Protein AF-A0A5K0XBA9-F1 (afdb_monomer)

Mean predicted aligned error: 5.48 Å

Organism: NCBI:txid210225

pLDDT: mean 91.53, std 6.93, range [57.5, 96.56]

Foldseek 3Di:
DPDPDDDDDDCPVVCPPPDDDPDPVCVVVVVVVVVVVLVVQCPPDPCSCVVVVVVVVPDDDPND

Solvent-accessible surface area (backbone atoms only — not comparable to full-atom values): 4326 Å² total; per-residue (Å²): 131,83,75,92,80,69,94,76,91,77,60,66,77,79,48,63,86,53,88,75,83,90,56,77,84,43,66,96,34,58,66,65,52,48,49,55,54,50,57,60,46,47,74,69,51,96,63,48,46,50,66,57,52,52,52,59,70,70,59,65,61,95,94,80

Structure (mmCIF, N/CA/C/O backbone):
data_AF-A0A5K0XBA9-F1
#
_entry.id   AF-A0A5K0XBA9-F1
#
loop_
_atom_site.group_PDB
_atom_site.id
_atom_site.type_symbol
_atom_site.label_atom_id
_atom_site.label_alt_id
_atom_site.label_comp_id
_atom_site.label_asym_id
_atom_site.label_entity_id
_atom_site.label_seq_id
_atom_site.pdbx_PDB_ins_code
_atom_site.Cartn_x
_atom_site.Cartn_y
_atom_site.Cartn_z
_atom_site.occupancy
_atom_site.B_iso_or_equiv
_atom_site.auth_seq_id
_atom_site.auth_comp_id
_atom_site.auth_asym_id
_atom_site.auth_atom_id
_atom_site.pdbx_PDB_model_num
ATOM 1 N N . ILE A 1 1 ? 14.138 -6.943 -40.571 1.00 57.50 1 ILE A N 1
ATOM 2 C CA . ILE A 1 1 ? 13.667 -5.637 -40.047 1.00 57.50 1 ILE A CA 1
ATOM 3 C C . ILE A 1 1 ? 13.138 -5.907 -38.648 1.00 57.50 1 ILE A C 1
ATOM 5 O O . ILE A 1 1 ? 12.162 -6.636 -38.536 1.00 57.50 1 ILE A O 1
ATOM 9 N N . SER A 1 2 ? 13.830 -5.452 -37.599 1.00 76.06 2 SER A N 1
ATOM 10 C CA . SER A 1 2 ? 13.354 -5.658 -36.225 1.00 76.06 2 SER A CA 1
ATOM 11 C C . SER A 1 2 ? 12.082 -4.836 -36.017 1.00 76.06 2 SER A C 1
ATOM 13 O O . SER A 1 2 ? 12.038 -3.667 -36.410 1.00 76.06 2 SER A O 1
ATOM 15 N N . ASN A 1 3 ? 11.033 -5.458 -35.484 1.00 78.38 3 ASN A N 1
ATOM 16 C CA . ASN A 1 3 ? 9.761 -4.786 -35.254 1.00 78.38 3 ASN A CA 1
ATOM 17 C C . ASN A 1 3 ? 9.961 -3.722 -34.163 1.00 78.38 3 ASN A C 1
ATOM 19 O O . ASN A 1 3 ? 10.359 -4.047 -33.050 1.00 78.38 3 ASN A O 1
ATOM 23 N N . ARG A 1 4 ? 9.745 -2.445 -34.502 1.00 85.00 4 ARG A N 1
ATOM 24 C CA . ARG A 1 4 ? 10.046 -1.297 -33.626 1.00 85.00 4 ARG A CA 1
ATOM 25 C C . ARG A 1 4 ? 9.098 -1.161 -32.432 1.00 85.00 4 ARG A C 1
ATOM 27 O O . ARG A 1 4 ? 9.404 -0.401 -31.523 1.00 85.00 4 ARG A O 1
ATOM 34 N N . PHE A 1 5 ? 7.982 -1.886 -32.430 1.00 87.94 5 PHE A N 1
ATOM 35 C CA . PHE A 1 5 ? 6.961 -1.812 -31.387 1.00 87.94 5 PHE A CA 1
ATOM 36 C C . PHE A 1 5 ? 6.658 -3.214 -30.861 1.00 87.94 5 PHE A C 1
ATOM 38 O O . PHE A 1 5 ? 5.670 -3.846 -31.232 1.00 87.94 5 PHE A O 1
ATOM 45 N N . VAL A 1 6 ? 7.568 -3.719 -30.030 1.00 94.25 6 VAL A N 1
ATOM 46 C CA . VAL A 1 6 ? 7.350 -4.929 -29.231 1.00 94.25 6 VAL A CA 1
ATOM 47 C C . VAL A 1 6 ? 6.655 -4.514 -27.936 1.00 94.25 6 VAL A C 1
ATOM 49 O O . VAL A 1 6 ? 7.001 -3.489 -27.356 1.00 94.25 6 VAL A O 1
ATOM 52 N N . LEU A 1 7 ? 5.661 -5.289 -27.498 1.00 94.00 7 LEU A N 1
ATOM 53 C CA . LEU A 1 7 ? 4.978 -5.047 -26.230 1.00 94.00 7 LEU A CA 1
ATOM 54 C C . LEU A 1 7 ? 5.957 -5.217 -25.062 1.00 94.00 7 LEU A C 1
ATOM 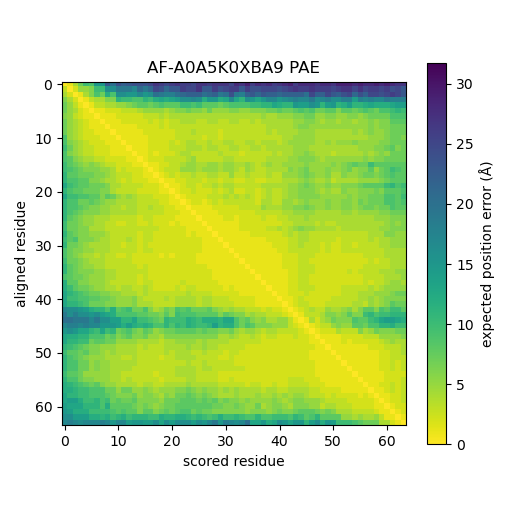56 O O . LEU A 1 7 ? 6.520 -6.295 -24.876 1.00 94.00 7 LEU A O 1
ATOM 60 N N . GLU A 1 8 ? 6.089 -4.174 -24.252 1.00 95.31 8 GLU A N 1
ATOM 61 C CA . GLU A 1 8 ? 6.776 -4.197 -22.9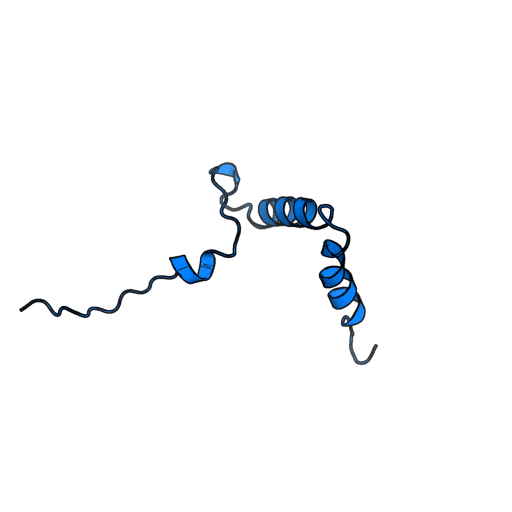65 1.00 95.31 8 GLU A CA 1
ATOM 62 C C . GLU A 1 8 ? 5.738 -4.044 -21.851 1.00 95.31 8 GLU A C 1
ATOM 64 O O . GLU A 1 8 ? 4.905 -3.137 -21.880 1.00 95.31 8 GLU A O 1
ATOM 69 N N . LEU A 1 9 ? 5.766 -4.955 -20.877 1.00 96.25 9 LEU A N 1
ATOM 70 C CA . LEU A 1 9 ? 4.940 -4.849 -19.679 1.00 96.25 9 LEU A CA 1
ATOM 71 C C . LEU A 1 9 ? 5.730 -4.113 -18.598 1.00 96.25 9 LEU A C 1
ATOM 73 O O . LEU A 1 9 ? 6.483 -4.729 -17.845 1.00 96.25 9 LEU A O 1
ATOM 77 N N . ASP A 1 10 ? 5.540 -2.799 -18.522 1.00 96.19 10 ASP A N 1
ATOM 78 C CA . ASP A 1 10 ? 6.140 -1.965 -17.483 1.00 96.19 10 ASP A CA 1
ATOM 79 C C . ASP A 1 10 ? 5.130 -1.652 -16.368 1.00 96.19 10 ASP A C 1
ATOM 81 O O . ASP A 1 10 ? 4.175 -0.895 -16.546 1.00 96.19 10 ASP A O 1
ATOM 85 N N . PHE A 1 11 ? 5.360 -2.230 -15.187 1.00 95.81 11 PHE A N 1
ATOM 86 C CA . PHE A 1 11 ? 4.581 -1.951 -13.975 1.00 95.81 11 PHE A CA 1
ATOM 87 C C . PHE A 1 11 ? 5.207 -0.868 -13.083 1.00 95.81 11 PHE A C 1
ATOM 89 O O . PHE A 1 11 ? 4.605 -0.468 -12.081 1.00 95.81 11 PHE A O 1
ATOM 96 N N . GLY A 1 12 ? 6.409 -0.388 -13.413 1.00 95.06 12 GLY A N 1
ATOM 97 C CA . GLY A 1 12 ? 7.143 0.625 -12.658 1.00 95.06 12 GLY A CA 1
ATOM 98 C C . GLY A 1 12 ? 6.307 1.875 -12.359 1.00 95.06 12 GLY A C 1
ATOM 99 O O . GLY A 1 12 ? 6.175 2.218 -11.177 1.00 95.06 12 GLY A O 1
ATOM 100 N N . PRO A 1 13 ? 5.676 2.503 -13.371 1.00 95.88 13 PRO A N 1
ATOM 101 C CA . PRO A 1 13 ? 4.831 3.683 -13.191 1.00 95.88 13 PRO A CA 1
ATOM 102 C C . PRO A 1 13 ? 3.620 3.440 -12.282 1.00 95.88 13 PRO A C 1
ATOM 104 O O . PRO A 1 13 ? 3.277 4.293 -11.466 1.00 95.88 13 PRO A O 1
ATOM 107 N N . PHE A 1 14 ? 3.002 2.259 -12.362 1.00 95.12 14 PHE A N 1
ATOM 108 C CA . PHE A 1 14 ? 1.810 1.915 -11.576 1.00 95.12 14 PHE A CA 1
ATOM 109 C C . PHE A 1 14 ? 2.118 1.719 -10.086 1.00 95.12 14 PHE A C 1
ATOM 111 O O . PHE A 1 14 ? 1.256 1.933 -9.238 1.00 95.12 14 PHE A O 1
ATOM 118 N N . ALA A 1 15 ? 3.356 1.344 -9.755 1.00 91.94 15 ALA A N 1
ATOM 119 C CA . ALA A 1 15 ? 3.796 1.140 -8.380 1.00 91.94 15 ALA A CA 1
ATOM 120 C C . ALA A 1 15 ? 4.439 2.387 -7.737 1.00 91.94 15 ALA A C 1
ATOM 122 O O . ALA A 1 15 ? 4.882 2.314 -6.592 1.00 91.94 15 ALA A O 1
ATOM 123 N N . ALA A 1 16 ? 4.525 3.520 -8.444 1.00 91.69 16 ALA A N 1
ATOM 124 C CA . ALA A 1 16 ? 5.248 4.709 -7.980 1.00 91.69 16 ALA A CA 1
ATOM 125 C C . ALA A 1 16 ? 4.632 5.374 -6.734 1.00 91.69 16 ALA A C 1
ATOM 127 O O . ALA A 1 16 ? 5.340 6.025 -5.968 1.00 91.69 16 ALA A O 1
ATOM 128 N N . SER A 1 17 ? 3.327 5.197 -6.510 1.00 89.06 17 SER A N 1
ATOM 129 C CA . SER A 1 17 ? 2.632 5.696 -5.317 1.00 89.06 17 SER A CA 1
ATOM 130 C C . SER A 1 17 ? 2.935 4.879 -4.058 1.00 89.06 17 SER A C 1
ATOM 132 O O . SER A 1 17 ? 2.739 5.375 -2.945 1.00 89.06 17 SER A O 1
ATOM 134 N N . PHE A 1 18 ? 3.422 3.643 -4.210 1.00 88.62 18 PHE A N 1
ATOM 135 C CA . PHE A 1 18 ? 3.773 2.798 -3.079 1.00 88.62 18 PHE A CA 1
ATOM 136 C C . PHE A 1 18 ? 5.181 3.135 -2.579 1.00 88.62 18 PHE A C 1
ATOM 138 O O . PHE A 1 18 ? 6.132 3.170 -3.366 1.00 88.62 18 PHE A O 1
ATOM 145 N N . PRO A 1 19 ? 5.360 3.332 -1.263 1.00 91.31 19 PRO A N 1
ATOM 146 C CA . PRO A 1 19 ? 6.692 3.470 -0.695 1.00 91.31 19 PRO A CA 1
ATOM 147 C C . PRO A 1 19 ? 7.496 2.189 -0.960 1.00 91.31 19 PRO A C 1
ATOM 149 O O . PRO A 1 19 ? 7.024 1.083 -0.692 1.00 91.31 19 PRO A O 1
ATOM 152 N N . ARG A 1 20 ? 8.721 2.326 -1.481 1.00 90.69 20 ARG A N 1
ATOM 153 C CA . ARG A 1 20 ? 9.611 1.186 -1.741 1.00 90.69 20 ARG A CA 1
ATOM 154 C C . ARG A 1 20 ? 10.638 1.033 -0.617 1.00 90.69 20 ARG A C 1
ATOM 156 O O . ARG A 1 20 ? 11.334 2.004 -0.312 1.00 90.69 20 ARG A O 1
ATOM 163 N N . PRO A 1 21 ? 10.774 -0.156 -0.008 1.00 92.62 21 PRO A N 1
ATOM 164 C CA . PRO A 1 21 ? 11.862 -0.413 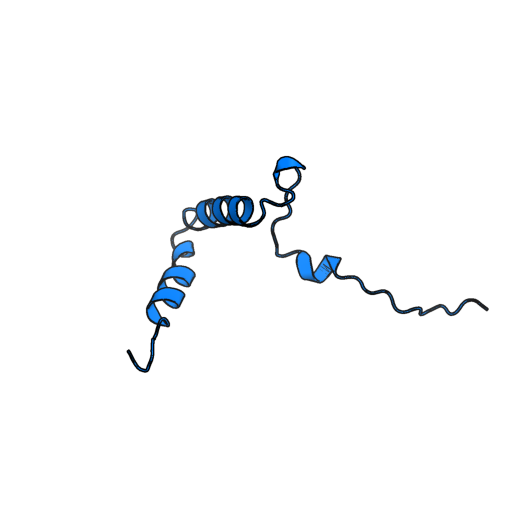0.921 1.00 92.62 21 PRO A CA 1
ATOM 165 C C . PRO A 1 21 ? 13.207 -0.439 0.182 1.00 92.62 21 PRO A C 1
ATOM 167 O O . PRO A 1 21 ? 13.312 -0.962 -0.924 1.00 92.62 21 PRO A O 1
ATOM 170 N N . ASN A 1 22 ? 14.245 0.100 0.818 1.00 92.62 22 ASN A N 1
ATOM 171 C CA . ASN A 1 22 ? 15.620 0.161 0.304 1.00 92.62 22 ASN A CA 1
ATOM 172 C C . ASN A 1 22 ? 16.583 -0.821 1.005 1.00 92.62 22 ASN A C 1
ATOM 174 O O . ASN A 1 22 ? 17.729 -0.952 0.587 1.00 92.62 22 ASN A O 1
ATOM 178 N N . HIS A 1 23 ? 16.128 -1.517 2.053 1.00 94.81 23 HIS A N 1
ATOM 179 C CA . HIS A 1 23 ? 16.908 -2.521 2.782 1.00 94.81 23 HIS A CA 1
ATOM 180 C C . HIS A 1 23 ? 16.349 -3.930 2.560 1.00 94.81 23 HIS A C 1
ATOM 182 O O . HIS A 1 23 ? 15.136 -4.139 2.618 1.00 94.81 23 HIS A O 1
ATOM 188 N N . SER A 1 24 ? 17.243 -4.908 2.379 1.00 96.38 24 SER A N 1
ATOM 189 C CA . SER A 1 24 ? 16.892 -6.318 2.151 1.00 96.38 24 SER A CA 1
ATOM 190 C C . SER A 1 24 ? 16.127 -6.958 3.311 1.00 96.38 24 SER A C 1
ATOM 192 O O . SER A 1 24 ? 15.356 -7.884 3.087 1.00 96.38 24 SER A O 1
ATOM 194 N N . SER A 1 25 ? 16.265 -6.435 4.533 1.00 95.62 25 SER A N 1
ATOM 195 C CA . SER A 1 25 ? 15.513 -6.891 5.710 1.00 95.62 25 SER A CA 1
ATOM 196 C C . SER A 1 25 ? 13.993 -6.746 5.565 1.00 95.62 25 SER A C 1
ATOM 198 O O . SER A 1 25 ? 13.242 -7.437 6.252 1.00 95.62 25 SER A O 1
ATOM 200 N N . TRP A 1 26 ? 13.520 -5.886 4.660 1.00 95.25 26 TRP A N 1
ATOM 201 C CA . TRP A 1 26 ? 12.093 -5.717 4.385 1.00 95.25 26 TRP A CA 1
ATOM 202 C C . TRP A 1 26 ? 11.535 -6.709 3.359 1.00 95.25 26 TR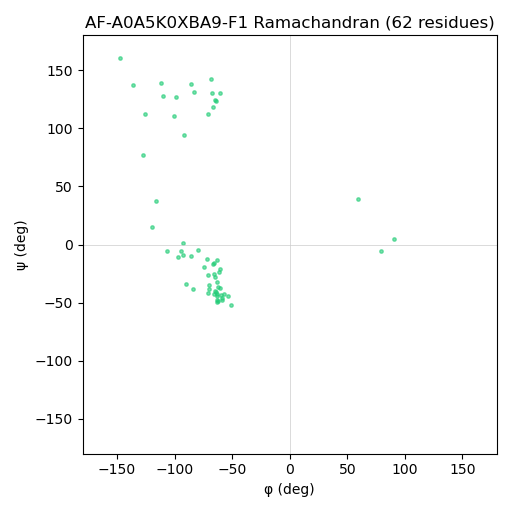P A C 1
ATOM 204 O O . TRP A 1 26 ? 10.316 -6.790 3.198 1.00 95.25 26 TRP A O 1
ATOM 214 N N . ILE A 1 27 ? 12.384 -7.478 2.673 1.00 95.94 27 ILE A N 1
ATOM 215 C CA . ILE A 1 27 ? 11.929 -8.518 1.745 1.00 95.94 27 ILE A CA 1
ATOM 216 C C . ILE A 1 27 ? 11.191 -9.589 2.557 1.00 95.94 27 ILE A C 1
ATOM 218 O O . ILE A 1 27 ? 11.715 -10.107 3.537 1.00 95.94 27 ILE A O 1
ATOM 222 N N . GLY A 1 28 ? 9.941 -9.874 2.184 1.00 96.25 28 GLY A N 1
ATOM 223 C CA . GLY A 1 28 ? 9.050 -10.753 2.952 1.00 96.25 28 GLY A CA 1
ATOM 224 C C . GLY A 1 28 ? 8.381 -10.098 4.172 1.00 96.25 28 GLY A C 1
ATOM 225 O O . GLY A 1 28 ? 7.498 -10.707 4.762 1.00 96.25 28 GLY A O 1
ATOM 226 N N . ASN A 1 29 ? 8.723 -8.847 4.510 1.00 96.56 29 ASN A N 1
ATOM 227 C CA . ASN A 1 29 ? 8.201 -8.103 5.669 1.00 96.56 29 ASN A CA 1
ATOM 228 C C . ASN A 1 29 ? 7.393 -6.853 5.257 1.00 96.56 29 ASN A C 1
ATOM 230 O O . ASN A 1 29 ? 7.473 -5.788 5.879 1.00 96.56 29 ASN A O 1
ATOM 234 N N . GLY A 1 30 ? 6.626 -6.959 4.166 1.00 94.69 30 GLY A N 1
ATOM 235 C CA . GLY A 1 30 ? 5.899 -5.829 3.575 1.00 94.69 30 GLY A CA 1
ATOM 236 C C . GLY A 1 30 ? 4.846 -5.212 4.502 1.00 94.69 30 GLY A C 1
ATOM 237 O O . GLY A 1 30 ? 4.714 -3.992 4.542 1.00 94.69 30 GLY A O 1
ATOM 238 N N . VAL A 1 31 ? 4.145 -6.022 5.304 1.00 95.94 31 VAL A N 1
ATOM 239 C CA . VAL A 1 31 ? 3.134 -5.526 6.258 1.00 95.94 31 VAL A CA 1
ATOM 240 C C . VAL A 1 31 ? 3.786 -4.688 7.354 1.00 95.94 31 VAL A C 1
ATOM 242 O O . VAL A 1 31 ? 3.297 -3.612 7.679 1.00 95.94 31 VAL A O 1
ATOM 245 N N . GLN A 1 32 ? 4.923 -5.126 7.893 1.00 96.44 32 GLN A N 1
ATOM 246 C CA . GLN A 1 32 ? 5.650 -4.371 8.911 1.00 96.44 32 GLN A CA 1
ATOM 247 C C . GLN A 1 32 ? 6.173 -3.039 8.348 1.00 96.44 32 GLN A C 1
ATOM 249 O O . GLN A 1 32 ? 6.093 -2.010 9.025 1.00 96.44 32 GLN A O 1
ATOM 254 N N . PHE A 1 33 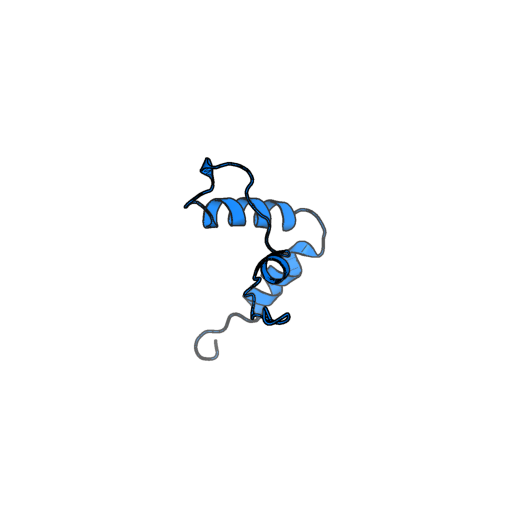? 6.661 -3.039 7.101 1.00 95.62 33 PHE A N 1
ATOM 255 C CA . PHE A 1 33 ? 7.077 -1.819 6.405 1.00 95.62 33 PHE A CA 1
ATOM 256 C C . PHE A 1 33 ? 5.903 -0.849 6.214 1.00 95.62 33 PHE A C 1
ATOM 258 O O . PHE A 1 33 ? 6.007 0.331 6.561 1.00 95.62 33 PHE A O 1
ATOM 265 N N . LEU A 1 34 ? 4.771 -1.352 5.711 1.00 94.62 34 LEU A N 1
ATOM 266 C CA . LEU A 1 34 ? 3.563 -0.560 5.489 1.00 94.62 34 LEU A CA 1
ATOM 267 C C . LEU A 1 34 ? 2.983 -0.022 6.796 1.00 94.62 34 LEU A C 1
ATOM 269 O O . LEU A 1 34 ? 2.635 1.153 6.844 1.00 94.62 34 LEU A O 1
ATOM 273 N N . ASN A 1 35 ? 2.962 -0.816 7.867 1.00 94.88 35 ASN A N 1
ATOM 274 C CA . ASN A 1 35 ? 2.525 -0.358 9.185 1.00 94.88 35 ASN A CA 1
ATOM 275 C C . ASN A 1 35 ? 3.376 0.820 9.664 1.00 94.88 35 ASN A C 1
ATOM 277 O O . ASN A 1 35 ? 2.829 1.854 10.035 1.00 94.88 35 ASN A O 1
ATOM 281 N N . ARG A 1 36 ? 4.712 0.725 9.574 1.00 93.81 36 ARG A N 1
ATOM 282 C CA . ARG A 1 36 ? 5.603 1.844 9.923 1.00 93.81 36 ARG A CA 1
ATOM 283 C C . ARG A 1 36 ? 5.330 3.078 9.055 1.00 93.81 36 ARG A C 1
ATOM 285 O O . ARG A 1 36 ? 5.291 4.193 9.578 1.00 93.81 36 ARG A O 1
ATOM 292 N N . HIS A 1 37 ? 5.145 2.894 7.748 1.00 92.25 37 HIS A N 1
ATOM 293 C CA . HIS A 1 37 ? 4.849 3.990 6.827 1.00 92.25 37 HIS A CA 1
ATOM 2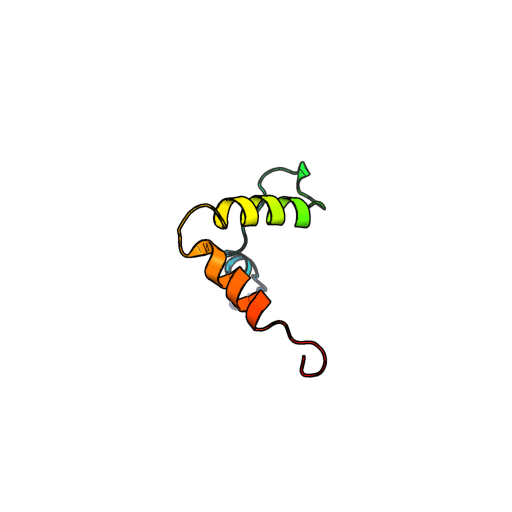94 C C . HIS A 1 37 ? 3.512 4.676 7.153 1.00 92.25 37 HIS A C 1
ATOM 296 O O . HIS A 1 37 ? 3.476 5.899 7.296 1.00 92.25 37 HIS A O 1
ATOM 302 N N . LEU A 1 38 ? 2.436 3.904 7.322 1.00 92.69 38 LEU A N 1
ATOM 303 C CA . LEU A 1 38 ? 1.100 4.404 7.650 1.00 92.69 38 LEU A CA 1
ATOM 304 C C . LEU A 1 38 ? 1.083 5.100 9.009 1.00 92.69 38 LEU A C 1
ATOM 306 O O . LEU A 1 38 ? 0.632 6.242 9.079 1.00 92.69 38 LEU A O 1
ATOM 310 N N . SER A 1 39 ? 1.665 4.487 10.047 1.00 92.81 39 SER A N 1
ATOM 311 C CA . SER A 1 39 ? 1.815 5.124 11.358 1.00 92.81 39 SER A CA 1
ATOM 312 C C . SER A 1 39 ? 2.508 6.478 11.237 1.00 92.81 39 SER A C 1
ATOM 314 O O . SER A 1 39 ? 2.030 7.454 11.796 1.00 92.81 39 SER A O 1
ATOM 316 N N . SER A 1 40 ? 3.584 6.588 10.451 1.00 91.38 40 SER A N 1
ATOM 317 C CA . SER A 1 40 ? 4.264 7.878 10.270 1.00 91.38 40 SER A CA 1
ATOM 318 C C . SER A 1 40 ? 3.407 8.942 9.569 1.00 91.38 40 SER A C 1
ATOM 320 O O . SER A 1 40 ? 3.610 10.130 9.803 1.00 91.38 40 SER A O 1
ATOM 322 N N . ARG A 1 41 ? 2.459 8.540 8.709 1.00 89.94 41 ARG A N 1
ATOM 323 C CA . ARG A 1 41 ? 1.580 9.457 7.967 1.00 89.94 41 ARG A CA 1
ATOM 324 C C . ARG A 1 41 ? 0.370 9.899 8.780 1.00 89.94 41 ARG A C 1
ATOM 326 O O . ARG A 1 41 ? 0.024 11.069 8.706 1.00 89.94 41 ARG A O 1
ATOM 333 N N . MET A 1 42 ? -0.214 8.999 9.568 1.00 89.94 42 MET A N 1
ATOM 334 C CA . MET A 1 42 ? -1.402 9.241 10.402 1.00 89.94 42 MET A CA 1
ATOM 335 C C . MET A 1 42 ? -1.209 10.298 11.504 1.00 89.94 42 MET A C 1
ATOM 337 O O . MET A 1 42 ? -2.183 10.733 12.104 1.00 89.94 42 MET A O 1
ATOM 341 N N . PHE A 1 43 ? 0.032 10.700 11.798 1.00 82.56 43 PHE A N 1
ATOM 342 C CA . PHE A 1 43 ? 0.344 11.693 12.837 1.00 82.56 43 PHE A CA 1
ATOM 343 C C . P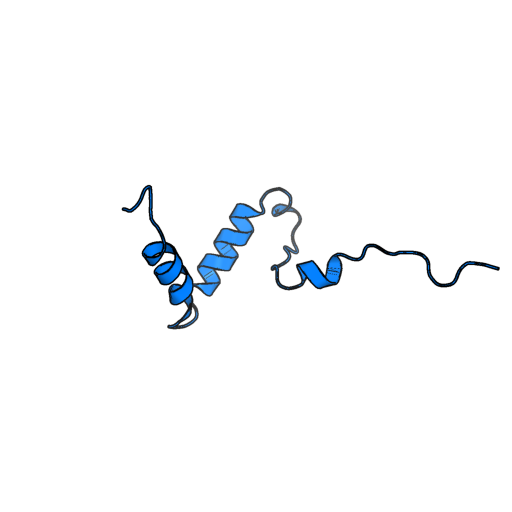HE A 1 43 ? 1.053 12.941 12.294 1.00 82.56 43 PHE A C 1
ATOM 345 O O . PHE A 1 43 ? 1.651 13.695 13.061 1.00 82.56 43 PHE A O 1
ATOM 352 N N . ARG A 1 44 ? 1.043 13.151 10.971 1.00 84.50 44 ARG A N 1
ATOM 353 C CA . ARG A 1 44 ? 1.750 14.276 10.335 1.00 84.50 44 ARG A CA 1
ATOM 354 C C . ARG A 1 44 ? 0.912 15.540 10.198 1.00 84.50 44 ARG A C 1
ATOM 356 O O . ARG A 1 44 ? 1.470 16.629 10.280 1.00 84.50 44 ARG A O 1
ATOM 363 N N . ASP A 1 45 ? -0.389 15.404 9.978 1.00 83.31 45 ASP A N 1
ATOM 364 C CA . ASP A 1 45 ? -1.297 16.529 9.774 1.00 83.31 45 ASP A CA 1
ATOM 365 C C . ASP A 1 45 ? -2.692 16.221 10.337 1.00 83.31 45 ASP A C 1
ATOM 367 O O . ASP A 1 45 ? -3.044 15.062 10.571 1.00 83.31 45 ASP A O 1
ATOM 371 N N . SER A 1 46 ? -3.486 17.265 10.575 1.00 81.56 46 SER A N 1
ATOM 372 C CA . SER A 1 46 ? -4.812 17.156 11.191 1.00 81.56 46 SER A CA 1
ATOM 373 C C . SER A 1 46 ? -5.849 16.417 10.335 1.00 81.56 46 SER A C 1
ATOM 375 O O . SER A 1 46 ? -6.863 15.993 10.879 1.00 81.56 46 SER A O 1
ATOM 377 N N . GLY A 1 47 ? -5.616 16.245 9.029 1.00 89.56 47 GLY A N 1
ATOM 378 C CA . GLY A 1 47 ? -6.515 15.533 8.112 1.00 89.56 47 GLY A CA 1
ATOM 379 C C . GLY A 1 47 ? -6.127 14.071 7.873 1.00 89.56 47 GLY A C 1
ATOM 380 O O . GLY A 1 47 ? -6.905 13.305 7.311 1.00 89.56 47 GLY A O 1
ATOM 381 N N . SER A 1 48 ? -4.941 13.655 8.310 1.00 92.56 48 SER A N 1
ATOM 382 C CA . SER A 1 48 ? -4.367 12.343 7.994 1.00 92.56 48 SER A CA 1
ATOM 383 C C . SER A 1 48 ? -5.127 11.149 8.584 1.00 92.56 48 SER A C 1
ATOM 385 O O . SER A 1 48 ? -4.948 10.024 8.114 1.00 92.56 48 SER A O 1
ATOM 387 N N . LEU A 1 49 ? -6.000 11.387 9.569 1.00 94.38 49 LEU A N 1
ATOM 388 C CA . LEU A 1 49 ? -6.898 10.385 10.146 1.00 94.38 49 LEU A CA 1
ATOM 389 C C . LEU A 1 49 ? -8.285 10.345 9.491 1.00 94.38 49 LEU A C 1
ATOM 391 O O . LEU A 1 49 ? -9.032 9.406 9.761 1.00 94.38 49 LEU A O 1
ATOM 395 N N . GLU A 1 50 ? -8.632 11.294 8.615 1.00 94.69 50 GLU A N 1
ATOM 396 C CA . GLU A 1 50 ? -9.941 11.305 7.947 1.00 94.69 50 GLU A CA 1
ATOM 397 C C . GLU A 1 50 ? -10.214 10.007 7.168 1.00 94.69 50 GLU A C 1
ATOM 399 O O . GLU A 1 50 ? -11.290 9.441 7.350 1.00 94.69 50 GLU A O 1
ATOM 404 N N . PRO A 1 51 ? -9.252 9.424 6.417 1.00 93.88 51 PRO A N 1
ATOM 405 C CA . PRO A 1 51 ? -9.491 8.152 5.733 1.00 93.88 51 PRO A CA 1
ATOM 406 C C . PRO A 1 51 ? -9.773 6.989 6.693 1.00 93.88 51 PRO A C 1
ATOM 408 O O . PRO A 1 51 ? -10.525 6.076 6.362 1.00 93.88 51 PRO A O 1
ATOM 411 N N . LEU A 1 52 ? -9.179 7.006 7.893 1.00 93.88 52 LEU A N 1
ATOM 412 C CA . LEU A 1 52 ? -9.455 5.996 8.915 1.00 93.88 52 LEU A CA 1
ATOM 413 C C . LEU A 1 52 ? -10.865 6.179 9.485 1.00 93.88 52 LEU A C 1
ATOM 415 O O . LEU A 1 52 ? -11.583 5.200 9.672 1.00 93.88 52 LEU A O 1
ATOM 419 N N . LEU A 1 53 ? -11.269 7.423 9.739 1.00 94.75 53 LEU A N 1
ATOM 420 C CA . LEU A 1 53 ? -12.616 7.743 10.199 1.00 94.75 53 LEU A CA 1
ATOM 421 C C . LEU A 1 53 ? -13.672 7.363 9.154 1.00 94.75 53 LEU A C 1
ATOM 423 O O . LEU A 1 53 ? -14.681 6.757 9.506 1.00 94.75 53 LEU A O 1
ATOM 427 N N . GLU A 1 54 ? -13.437 7.672 7.880 1.00 96.31 54 GLU A N 1
ATOM 428 C CA . GLU A 1 54 ? -14.311 7.299 6.765 1.00 96.31 54 GLU A CA 1
ATOM 429 C C . GLU A 1 54 ? -14.409 5.776 6.604 1.00 96.31 54 GLU A C 1
ATOM 431 O O . GLU A 1 54 ? -15.509 5.236 6.465 1.00 96.31 54 GLU A O 1
ATOM 436 N N . PHE A 1 55 ? -13.286 5.060 6.716 1.00 96.06 55 PHE A N 1
ATOM 437 C CA . PHE A 1 55 ? -13.275 3.597 6.711 1.00 96.06 55 PHE A CA 1
ATOM 438 C C . PHE A 1 55 ? -14.119 3.014 7.852 1.00 96.06 55 PHE A C 1
ATOM 440 O O . PHE A 1 55 ? -14.924 2.116 7.627 1.00 96.06 55 PHE A O 1
ATOM 447 N N . LEU A 1 56 ? -13.978 3.539 9.072 1.00 96.06 56 LEU A N 1
ATOM 448 C CA . LEU A 1 56 ? -14.750 3.069 10.225 1.00 96.06 56 LEU A CA 1
ATOM 449 C C . LEU A 1 56 ? -16.235 3.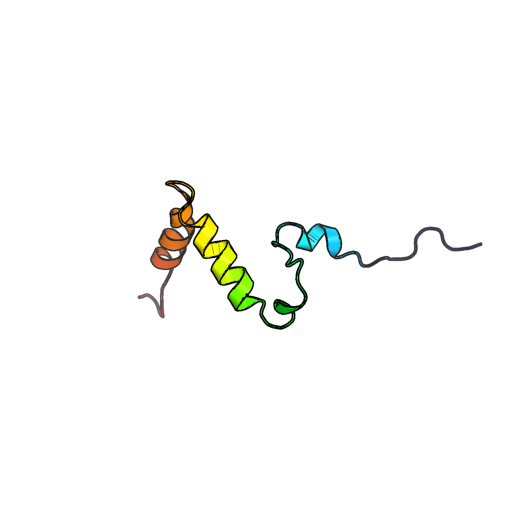446 10.130 1.00 96.06 56 LEU A C 1
ATOM 451 O O . LEU A 1 56 ? -17.079 2.670 10.560 1.00 96.06 56 LEU A O 1
ATOM 455 N N . ARG A 1 57 ? -16.567 4.610 9.558 1.00 96.12 57 ARG A N 1
ATOM 456 C CA . ARG A 1 57 ? -17.957 5.053 9.339 1.00 96.12 57 ARG A CA 1
ATOM 457 C C . ARG A 1 57 ? -18.678 4.246 8.267 1.00 96.12 57 ARG A C 1
ATOM 459 O O . ARG A 1 57 ? -19.870 4.011 8.397 1.00 96.12 57 ARG A O 1
ATOM 466 N N . SER A 1 58 ? -17.970 3.879 7.203 1.00 95.69 58 SER A N 1
ATOM 467 C CA . SER A 1 58 ? -18.500 3.036 6.123 1.00 95.69 58 SER A CA 1
ATOM 468 C C . SER A 1 58 ? -18.503 1.550 6.479 1.00 95.69 58 SER A C 1
ATOM 470 O O . SER A 1 58 ? -18.991 0.734 5.698 1.00 95.69 58 SER A O 1
ATOM 472 N N . HIS A 1 59 ? -17.948 1.183 7.637 1.00 94.31 59 H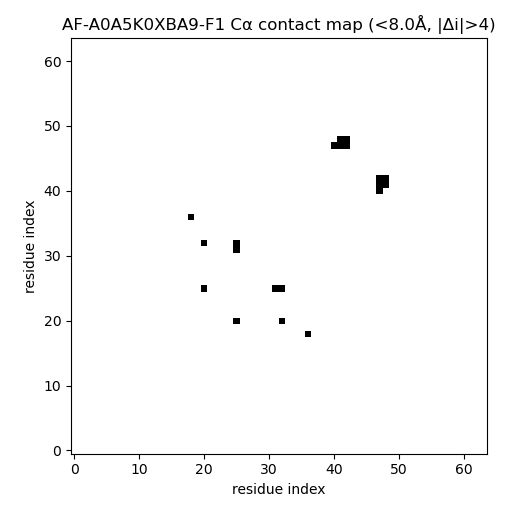IS A N 1
ATOM 473 C CA . HIS A 1 59 ? -17.935 -0.194 8.085 1.00 94.31 59 HIS A CA 1
ATOM 474 C C . HIS A 1 59 ? -19.342 -0.625 8.491 1.00 94.31 59 HIS A C 1
ATOM 476 O O . HIS A 1 59 ? -19.880 -0.161 9.490 1.00 94.31 59 HIS A O 1
ATOM 482 N N . GLU A 1 60 ? -19.902 -1.539 7.710 1.00 95.56 60 GLU A N 1
ATOM 483 C CA . GLU A 1 60 ? -21.226 -2.105 7.911 1.00 95.56 60 GLU A CA 1
ATOM 484 C C . GLU A 1 60 ? -21.149 -3.619 7.693 1.00 95.56 60 GLU A C 1
ATOM 486 O O . GLU A 1 60 ? -20.510 -4.111 6.753 1.00 95.56 60 GLU A O 1
ATOM 491 N N . TYR A 1 61 ? -21.811 -4.381 8.551 1.00 94.75 61 TYR A N 1
ATOM 492 C CA . TYR A 1 61 ? -21.951 -5.819 8.434 1.00 94.75 61 TYR A CA 1
ATOM 493 C C . TYR A 1 61 ? -23.427 -6.207 8.475 1.00 94.75 61 TYR A C 1
ATOM 495 O O . TYR A 1 61 ? -24.085 -6.138 9.508 1.00 94.75 61 TYR A O 1
ATOM 503 N N . LYS A 1 62 ? -23.933 -6.702 7.338 1.00 93.88 62 LYS A N 1
ATOM 504 C CA . LYS A 1 62 ? -25.330 -7.144 7.169 1.00 93.88 62 LYS A CA 1
ATOM 505 C C . LYS A 1 62 ? -26.377 -6.046 7.443 1.00 93.88 62 LYS A C 1
ATOM 507 O O . LYS A 1 62 ? -27.422 -6.365 8.004 1.00 93.88 62 LYS A O 1
ATOM 512 N N . GLY A 1 63 ? -26.149 -4.795 7.046 1.00 88.69 63 GLY A N 1
ATOM 513 C CA . GLY A 1 63 ? -27.097 -3.714 7.351 1.00 88.69 63 GLY A CA 1
ATOM 514 C C . GLY A 1 63 ? -26.829 -2.980 8.665 1.00 88.69 63 GLY A C 1
ATOM 515 O O . GLY A 1 63 ? -27.675 -2.178 9.063 1.00 88.69 63 GLY A O 1
ATOM 516 N N . HIS A 1 64 ? -25.738 -3.295 9.376 1.00 67.69 64 HIS A N 1
ATOM 517 C CA . HIS A 1 64 ? -25.484 -2.856 10.754 1.00 67.69 64 HIS A CA 1
ATOM 518 C C . HIS A 1 64 ? -24.071 -2.341 10.990 1.00 67.69 64 HIS A C 1
ATOM 520 O O . HIS A 1 64 ? -23.125 -2.981 10.482 1.00 67.69 64 HIS A O 1
#

Radius of gyration: 19.17 Å; Cα contacts (8 Å, |Δi|>4): 10; chains: 1; bounding box: 44×28×53 Å

Sequence (64 aa):
ISNRFVLELDFGPFAASFPRPNHSSWIGNGVQFLNRHLSSRMFRDSGSLEPLLEFLRSHEYKGH

InterPro domains:
  IPR012820 Sucrose synthase, plant/cyanobacteria [PTHR45839] (3-64)
  IPR056736 Sucrose synthase, EPBD domain [PF24862] (29-64)

Secondary structure (DSSP, 8-state):
---S-------TGGGTTSPPP-SGGGTT-HHHHHHHHHHHHHTTSTTTTHHHHHHHHS--SS--